Protein AF-A0A954QKR9-F1 (afdb_monomer)

Solvent-accessible surface area (backbone atoms only — not comparable to full-atom values): 6641 Å² total; per-residue (Å²): 135,88,81,68,59,29,71,59,49,40,53,51,50,51,50,49,49,67,72,73,45,95,57,68,88,72,40,90,45,44,30,73,62,90,57,52,66,74,63,57,70,77,58,82,77,57,94,74,56,41,81,46,36,27,34,56,80,46,97,42,32,31,38,34,38,39,58,56,27,39,39,37,26,51,89,70,43,79,43,79,43,50,52,86,72,61,86,77,82,91,85,78,64,96,77,79,70,72,95,74,81,80,86,78,134

Mean predicted aligned error: 7.75 Å

Radius of gyration: 14.77 Å; Cα contacts (8 Å, |Δi|>4): 130; chains: 1; bounding box: 42×32×30 Å

Nearest PDB structures (foldseek):
  8j07-assembly1_g5  TM=5.836E-01  e=3.835E-01  Homo sapiens
  8k51-assembly2_A  TM=6.604E-01  e=1.218E+00  Streptomyces aureus
  1e2t-assembly1_A  TM=5.534E-01  e=2.170E+00  Salmonella enterica subsp. enterica serovar Typhimurium
  5ys2-assembly2_E  TM=3.001E-01  e=4.396E+00  Suid alphaherpesvirus 1

Foldseek 3Di:
DPPLVQVVLLVVLLVVCVVPDPDQVPDPFKDQPPEDPLAPVVDDDDVSKAWGMKGDDDQQFIWTDISFFIWTHHNNRTDTGTPVRCPDDDPDDPPPDDPPDDDDD

Secondary structure (DSSP, 8-state):
-----HHHHHHHHHHHHHHHSS-GGG-TTEESSS--HHHHTT-PPPTT--EEEEEEEETTEEEEEESSEEEEEETTEEEEEEGGG--------TTS---------

Sequence (105 aa):
MDDWPDAKIRNNADWYIRKHAMDPESWRYTRLADHHPEVVSHFGLQSGELLIVTSYISDSSWYALTTRRIVGTHDGSDIDLAATDISDDRFGNFKGYGDAQTEVM

Structure (mmCIF, N/CA/C/O backbone):
data_AF-A0A954QKR9-F1
#
_entry.id   AF-A0A954QKR9-F1
#
loop_
_atom_site.group_PDB
_atom_site.id
_atom_site.type_symbol
_atom_site.label_atom_id
_atom_site.label_alt_id
_atom_site.label_comp_id
_atom_site.label_asym_id
_atom_site.label_entity_id
_atom_site.label_seq_id
_atom_site.pdbx_PDB_ins_code
_atom_site.Cartn_x
_atom_site.Cartn_y
_atom_site.Cartn_z
_atom_site.occupancy
_atom_site.B_iso_or_equiv
_atom_site.auth_seq_id
_atom_site.auth_comp_id
_atom_site.auth_asym_id
_atom_site.auth_atom_id
_atom_site.pdbx_PDB_model_num
ATOM 1 N N . MET A 1 1 ? -18.640 -9.782 8.210 1.00 53.03 1 MET A N 1
ATOM 2 C CA . MET A 1 1 ? -17.289 -9.992 8.779 1.00 53.03 1 MET A CA 1
ATOM 3 C C . MET A 1 1 ? -16.879 -8.607 9.249 1.00 53.03 1 MET A C 1
ATOM 5 O O . MET A 1 1 ? -16.153 -7.917 8.551 1.00 53.03 1 MET A O 1
ATOM 9 N N . ASP A 1 2 ? -17.510 -8.148 10.334 1.00 59.53 2 ASP A N 1
ATOM 10 C CA . ASP A 1 2 ? -17.741 -6.706 10.567 1.00 59.53 2 ASP A CA 1
ATOM 11 C C . ASP A 1 2 ? -16.852 -6.109 11.662 1.00 59.53 2 ASP A C 1
ATOM 13 O O . ASP A 1 2 ? -16.932 -4.917 11.927 1.00 59.53 2 ASP A O 1
ATOM 17 N N . ASP A 1 3 ? -15.979 -6.917 12.265 1.00 76.50 3 ASP A N 1
ATOM 18 C CA . ASP A 1 3 ? -15.054 -6.483 13.322 1.00 76.50 3 ASP A CA 1
ATOM 19 C C . ASP A 1 3 ? -13.587 -6.543 12.864 1.00 76.50 3 ASP A C 1
ATOM 21 O O . ASP A 1 3 ? -12.673 -6.803 13.644 1.00 76.50 3 ASP A O 1
ATOM 25 N N . TRP A 1 4 ? -13.339 -6.366 11.560 1.00 80.88 4 TRP A N 1
ATOM 26 C CA . TRP A 1 4 ? -11.967 -6.228 11.078 1.00 80.88 4 TRP A CA 1
ATOM 27 C C . TRP A 1 4 ? -11.436 -4.854 11.511 1.00 80.88 4 TRP A C 1
ATOM 29 O O . TRP A 1 4 ? -12.039 -3.834 11.168 1.00 80.88 4 TRP A O 1
ATOM 39 N N . PRO A 1 5 ? -10.327 -4.769 12.267 1.00 93.50 5 PRO A N 1
ATOM 40 C CA . PRO A 1 5 ? -9.903 -3.517 12.881 1.00 93.50 5 PRO A CA 1
ATOM 41 C C . PRO A 1 5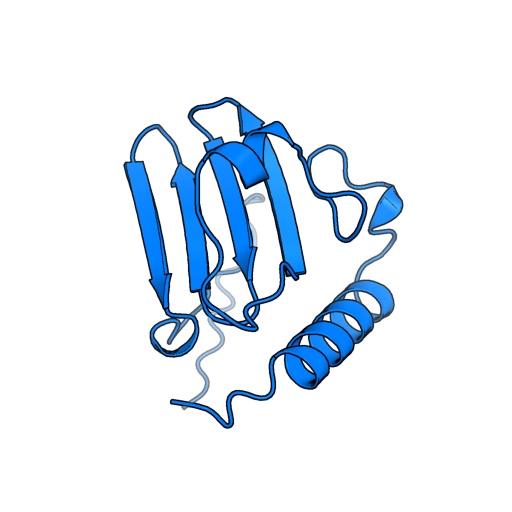 ? -9.095 -2.657 11.893 1.00 93.50 5 PRO A C 1
ATOM 43 O O . PRO A 1 5 ? -7.965 -2.264 12.190 1.00 93.50 5 PRO A O 1
ATOM 46 N N . ASP A 1 6 ? -9.670 -2.356 10.721 1.00 95.88 6 ASP A N 1
ATOM 47 C CA . ASP A 1 6 ? -9.014 -1.694 9.581 1.00 95.88 6 ASP A CA 1
ATOM 48 C C . ASP A 1 6 ? -8.249 -0.430 10.009 1.00 95.88 6 ASP A C 1
ATOM 50 O O . ASP A 1 6 ? -7.054 -0.296 9.743 1.00 95.88 6 ASP A O 1
ATOM 54 N N . ALA A 1 7 ? -8.890 0.467 10.765 1.00 95.94 7 ALA A N 1
ATOM 55 C CA . ALA A 1 7 ? -8.256 1.698 11.240 1.00 95.94 7 ALA A CA 1
ATOM 56 C C . ALA A 1 7 ? -7.038 1.436 12.148 1.00 95.94 7 ALA A C 1
ATOM 58 O O . ALA A 1 7 ? -6.018 2.118 12.044 1.00 95.94 7 ALA A O 1
ATOM 59 N N . LYS A 1 8 ? -7.111 0.426 13.024 1.00 96.31 8 LYS A N 1
ATOM 60 C CA . LYS A 1 8 ? -5.999 0.056 13.912 1.00 96.31 8 LYS A CA 1
ATOM 61 C C . LYS A 1 8 ? -4.848 -0.559 13.120 1.00 96.31 8 LYS A C 1
ATOM 63 O O . LYS A 1 8 ? -3.696 -0.229 13.389 1.00 96.31 8 LYS A O 1
ATOM 68 N N . ILE A 1 9 ? -5.155 -1.414 12.142 1.00 95.38 9 ILE A N 1
ATOM 69 C CA . ILE A 1 9 ? -4.160 -2.011 11.240 1.00 95.38 9 ILE A CA 1
ATOM 70 C C . ILE A 1 9 ? -3.448 -0.905 10.466 1.00 95.38 9 ILE A C 1
ATOM 72 O O . ILE A 1 9 ? -2.222 -0.839 10.497 1.00 95.38 9 ILE A O 1
ATOM 76 N N . ARG A 1 10 ? -4.205 0.010 9.849 1.00 96.69 10 ARG A N 1
ATOM 77 C CA . ARG A 1 10 ? -3.660 1.140 9.091 1.00 96.69 10 ARG A CA 1
ATOM 78 C C . ARG A 1 10 ? -2.733 2.007 9.941 1.00 96.69 10 ARG A C 1
ATOM 80 O O . ARG A 1 10 ? -1.613 2.276 9.514 1.00 96.69 10 ARG A O 1
ATOM 87 N N . ASN A 1 11 ? -3.174 2.399 11.136 1.00 96.62 11 ASN A N 1
ATOM 88 C CA . ASN A 1 11 ? -2.384 3.238 12.039 1.00 96.62 11 ASN A CA 1
ATOM 89 C C . ASN A 1 11 ? -1.096 2.540 12.491 1.00 96.62 11 ASN A C 1
ATOM 91 O O . ASN A 1 11 ? -0.031 3.154 12.495 1.00 96.62 11 ASN A O 1
ATOM 95 N N . ASN A 1 12 ? -1.176 1.255 12.846 1.00 96.50 12 ASN A N 1
ATOM 96 C CA . ASN A 1 12 ? -0.002 0.486 13.253 1.00 96.50 12 ASN A CA 1
ATOM 97 C C . ASN A 1 12 ? 0.981 0.299 12.094 1.00 96.50 12 ASN A C 1
ATOM 99 O O . ASN A 1 12 ? 2.183 0.451 12.296 1.00 96.50 12 ASN A O 1
ATOM 103 N N . ALA A 1 13 ? 0.482 -0.007 10.894 1.00 95.00 13 ALA A N 1
ATOM 104 C CA . ALA A 1 13 ? 1.309 -0.176 9.707 1.00 95.00 13 ALA A CA 1
ATOM 105 C C . ALA A 1 13 ? 2.020 1.131 9.330 1.00 95.00 13 ALA A C 1
ATOM 107 O O . ALA A 1 13 ? 3.236 1.127 9.162 1.00 95.00 13 ALA A O 1
ATOM 108 N N . ASP A 1 14 ? 1.296 2.255 9.269 1.00 94.88 14 ASP A N 1
ATOM 109 C CA . ASP A 1 14 ? 1.892 3.566 8.981 1.00 94.88 14 ASP A CA 1
ATOM 110 C C . ASP A 1 14 ? 2.950 3.944 10.028 1.00 94.88 14 ASP A C 1
ATOM 112 O O . ASP A 1 14 ? 4.076 4.293 9.670 1.00 94.88 14 ASP A O 1
ATOM 116 N N . TRP A 1 15 ? 2.643 3.772 11.319 1.00 95.69 15 TRP A N 1
ATOM 117 C CA . TRP A 1 15 ? 3.608 4.018 12.391 1.00 95.69 15 TRP A CA 1
ATOM 118 C C . TRP A 1 15 ? 4.859 3.148 12.253 1.00 95.69 15 TRP A C 1
ATOM 120 O O . TRP A 1 15 ? 5.972 3.655 12.380 1.00 95.69 15 TRP A O 1
ATOM 130 N N . TYR A 1 16 ? 4.696 1.850 11.982 1.00 95.38 16 TYR A N 1
ATOM 131 C CA . TYR A 1 16 ? 5.819 0.921 11.870 1.00 95.38 16 TYR A CA 1
ATOM 132 C C . TYR A 1 16 ? 6.705 1.273 10.674 1.00 95.38 16 TYR A C 1
ATOM 134 O O . TYR A 1 16 ? 7.924 1.367 10.818 1.00 95.38 16 TYR A O 1
ATOM 142 N N . ILE A 1 17 ? 6.096 1.556 9.519 1.00 93.00 17 ILE A N 1
ATOM 143 C CA . ILE A 1 17 ? 6.821 1.976 8.319 1.00 93.00 17 ILE A CA 1
ATOM 144 C C . ILE A 1 17 ? 7.597 3.264 8.602 1.00 93.00 17 ILE A C 1
ATOM 146 O O . ILE A 1 17 ? 8.808 3.300 8.407 1.00 93.00 17 ILE A O 1
ATOM 150 N N . ARG A 1 18 ? 6.935 4.305 9.117 1.00 92.94 18 ARG A N 1
ATOM 151 C CA . ARG A 1 18 ? 7.574 5.603 9.387 1.00 92.94 18 ARG A CA 1
ATOM 152 C C . ARG A 1 18 ? 8.665 5.524 10.447 1.00 92.94 18 ARG A C 1
ATOM 154 O O . ARG A 1 18 ? 9.633 6.270 10.376 1.00 92.94 18 ARG A O 1
ATOM 161 N N . LYS A 1 19 ? 8.522 4.631 11.427 1.00 94.50 19 LYS A N 1
ATOM 162 C CA . LYS A 1 19 ? 9.514 4.439 12.488 1.00 94.50 19 LYS A CA 1
ATOM 163 C C . LYS A 1 19 ? 10.767 3.706 12.009 1.00 94.50 19 LYS A C 1
ATOM 165 O O . LYS A 1 19 ? 11.846 3.971 12.534 1.00 94.50 19 LYS A O 1
ATOM 170 N N . HIS A 1 20 ? 10.619 2.751 11.091 1.00 91.94 20 HIS A N 1
ATOM 171 C CA . HIS A 1 20 ? 11.691 1.819 10.728 1.00 91.94 20 HIS A CA 1
ATOM 172 C C . HIS A 1 20 ? 12.300 2.066 9.340 1.00 91.94 20 HIS A C 1
ATOM 174 O O . HIS A 1 20 ? 13.402 1.591 9.071 1.00 91.94 20 HIS A O 1
ATOM 180 N N . ALA A 1 21 ? 11.636 2.825 8.469 1.00 89.12 21 ALA A N 1
ATOM 181 C CA . ALA A 1 21 ? 12.202 3.290 7.209 1.00 89.12 21 ALA A CA 1
ATOM 182 C C . ALA A 1 21 ? 13.066 4.547 7.400 1.00 89.12 21 ALA A C 1
ATOM 184 O O . ALA A 1 21 ? 12.821 5.350 8.294 1.00 89.12 21 ALA A O 1
ATOM 185 N N . MET A 1 22 ? 14.057 4.7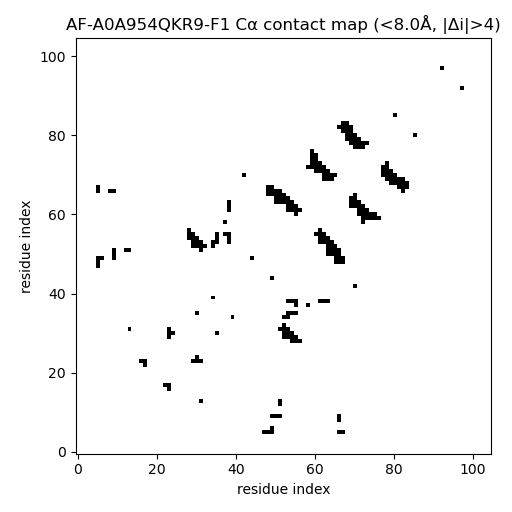42 6.521 1.00 87.56 22 MET A N 1
ATOM 186 C CA . MET A 1 22 ? 14.927 5.926 6.569 1.00 87.56 22 MET A CA 1
ATOM 187 C C . MET A 1 22 ? 14.183 7.225 6.232 1.00 87.56 22 MET A C 1
ATOM 189 O O . MET A 1 22 ? 14.269 8.186 6.986 1.00 87.56 22 MET A O 1
ATOM 193 N N . ASP A 1 23 ? 13.484 7.257 5.096 1.00 89.88 23 ASP A N 1
ATOM 194 C CA . ASP A 1 23 ? 12.680 8.403 4.659 1.00 89.88 23 ASP A CA 1
ATOM 195 C C . ASP A 1 23 ? 11.626 7.934 3.639 1.00 89.88 23 ASP A C 1
ATOM 197 O O . ASP A 1 23 ? 11.919 7.872 2.440 1.00 89.88 23 ASP A O 1
ATOM 201 N N . PRO A 1 24 ? 10.417 7.552 4.090 1.00 89.19 24 PRO A N 1
ATOM 202 C CA . PRO A 1 24 ? 9.352 7.104 3.198 1.00 89.19 24 PRO A CA 1
ATOM 203 C C . PRO A 1 24 ? 8.930 8.124 2.144 1.00 89.19 24 PRO A C 1
ATOM 205 O O . PRO A 1 24 ? 8.484 7.735 1.069 1.00 89.19 24 PRO A O 1
ATOM 208 N N . GLU A 1 25 ? 9.080 9.417 2.433 1.00 89.69 25 GLU A N 1
ATOM 209 C CA . GLU A 1 25 ? 8.672 10.487 1.519 1.00 89.69 25 GLU A CA 1
ATOM 210 C C . GLU A 1 25 ? 9.654 10.618 0.339 1.00 89.69 25 GLU A C 1
ATOM 212 O O . GLU A 1 25 ? 9.306 11.132 -0.722 1.00 89.69 25 GLU A O 1
ATOM 217 N N . SER A 1 26 ? 10.877 10.092 0.486 1.00 90.69 26 SER A N 1
ATOM 218 C CA . SER A 1 26 ? 11.871 10.022 -0.594 1.00 90.69 26 SER A CA 1
ATOM 219 C C . SER A 1 26 ? 11.653 8.863 -1.577 1.00 90.69 26 SER A C 1
ATOM 221 O O . SER A 1 26 ? 12.359 8.758 -2.587 1.00 90.69 26 SER A O 1
ATOM 223 N N . TRP A 1 27 ? 10.710 7.955 -1.306 1.00 92.75 27 TRP A N 1
ATOM 224 C CA . TRP A 1 27 ? 10.512 6.772 -2.135 1.00 92.75 27 TRP A CA 1
ATOM 225 C C . TRP A 1 27 ? 9.881 7.117 -3.482 1.00 92.75 27 TRP A C 1
ATOM 227 O O . TRP A 1 27 ? 8.688 7.373 -3.601 1.00 92.75 27 TRP A O 1
ATOM 237 N N . ARG A 1 28 ? 10.691 7.034 -4.540 1.00 92.50 28 ARG A N 1
ATOM 238 C CA . ARG A 1 28 ? 10.313 7.438 -5.903 1.00 92.50 28 ARG A CA 1
ATOM 239 C C . ARG A 1 28 ? 9.006 6.831 -6.428 1.00 92.50 28 ARG A C 1
ATOM 241 O O . ARG A 1 28 ? 8.285 7.511 -7.149 1.00 92.50 28 ARG A O 1
ATOM 248 N N . TYR A 1 29 ? 8.750 5.560 -6.131 1.00 95.31 29 TYR A N 1
ATOM 249 C CA . TYR A 1 29 ? 7.630 4.803 -6.703 1.00 95.31 29 TYR A CA 1
ATOM 250 C C . TYR A 1 29 ? 6.583 4.407 -5.670 1.00 95.31 29 TYR A C 1
ATOM 252 O O . TYR A 1 29 ? 5.655 3.688 -6.016 1.00 95.31 29 TYR A O 1
ATOM 260 N N . THR A 1 30 ? 6.732 4.811 -4.408 1.00 95.81 30 THR A N 1
ATOM 261 C CA . THR A 1 30 ? 5.944 4.268 -3.297 1.00 95.81 30 THR A CA 1
ATOM 262 C C . THR A 1 30 ? 5.346 5.403 -2.490 1.00 95.81 30 THR A C 1
ATOM 264 O O . THR A 1 30 ? 6.045 6.334 -2.114 1.00 95.81 30 THR A O 1
ATOM 267 N N . ARG A 1 31 ? 4.045 5.317 -2.208 1.00 95.69 31 ARG A N 1
ATOM 268 C CA . ARG A 1 31 ? 3.291 6.347 -1.489 1.00 95.69 31 ARG A CA 1
ATOM 269 C C . ARG A 1 31 ? 2.507 5.758 -0.329 1.00 95.69 31 ARG A C 1
ATOM 271 O O . ARG A 1 31 ? 1.706 4.839 -0.528 1.00 95.69 31 ARG A O 1
ATOM 278 N N . LEU A 1 32 ? 2.721 6.325 0.857 1.00 95.19 32 LEU A N 1
ATOM 279 C CA . LEU A 1 32 ? 1.964 6.020 2.076 1.00 95.19 32 LEU A CA 1
ATOM 280 C C . LEU A 1 32 ? 0.740 6.922 2.246 1.00 95.19 32 LEU A C 1
ATOM 282 O O . LEU A 1 32 ? -0.228 6.498 2.864 1.00 95.19 32 LEU A O 1
ATOM 286 N N . ALA A 1 33 ? 0.774 8.130 1.691 1.00 91.56 33 ALA A N 1
ATOM 287 C CA . ALA A 1 33 ? -0.332 9.081 1.614 1.00 91.56 33 ALA A CA 1
ATOM 288 C C . ALA A 1 33 ? -0.464 9.579 0.166 1.00 91.56 33 ALA A C 1
ATOM 290 O O . ALA A 1 33 ? 0.431 9.332 -0.641 1.00 91.56 33 ALA A O 1
ATOM 291 N N . ASP A 1 34 ? -1.575 10.236 -0.174 1.00 92.44 34 ASP A N 1
ATOM 292 C CA . ASP A 1 34 ? -1.835 10.746 -1.533 1.00 92.44 34 ASP A CA 1
ATOM 293 C C . ASP A 1 34 ? -1.585 9.683 -2.622 1.00 92.44 34 ASP A C 1
ATOM 295 O O . ASP A 1 34 ? -0.824 9.869 -3.582 1.00 92.44 34 ASP A O 1
ATOM 299 N N . HIS A 1 35 ? -2.199 8.514 -2.404 1.00 95.88 35 HIS A N 1
ATOM 300 C CA . HIS A 1 35 ? -2.028 7.299 -3.198 1.00 95.88 35 HIS A CA 1
ATOM 301 C C . HIS A 1 35 ? -2.175 7.542 -4.705 1.00 95.88 35 HIS A C 1
ATOM 303 O O . HIS A 1 35 ? -2.957 8.388 -5.137 1.00 95.88 35 HIS A O 1
ATOM 309 N N . HIS A 1 36 ? -1.419 6.780 -5.498 1.00 96.19 36 HIS A N 1
ATOM 310 C CA . HIS A 1 36 ? -1.390 6.904 -6.958 1.00 96.19 36 HIS A CA 1
ATOM 311 C C . HIS A 1 36 ? -2.801 6.726 -7.550 1.00 96.19 36 HIS A C 1
ATOM 313 O O . HIS A 1 36 ? -3.366 5.636 -7.407 1.00 96.19 36 HIS A O 1
ATOM 319 N N . PRO A 1 37 ? -3.383 7.748 -8.209 1.00 95.19 37 PRO A N 1
ATOM 320 C CA . PRO A 1 37 ? -4.690 7.625 -8.853 1.00 95.19 37 PRO A CA 1
ATOM 321 C C . PRO A 1 37 ? -4.735 6.498 -9.887 1.00 95.19 37 PRO A C 1
ATOM 323 O O . PRO A 1 37 ? -5.758 5.832 -10.016 1.00 95.19 37 PRO A O 1
ATOM 326 N N . GLU A 1 38 ? -3.610 6.259 -10.567 1.00 95.19 38 GLU A N 1
ATOM 327 C CA . GLU A 1 38 ? -3.410 5.159 -11.508 1.00 95.19 38 GLU A CA 1
ATOM 328 C C . GLU A 1 38 ? -3.723 3.828 -10.819 1.00 95.19 38 GLU A C 1
ATOM 330 O O . GLU A 1 38 ? -4.622 3.109 -11.240 1.00 95.19 38 GLU A O 1
ATOM 335 N N . VAL A 1 39 ? -3.099 3.575 -9.666 1.00 95.75 39 VAL A N 1
ATOM 336 C CA . VAL A 1 39 ? -3.294 2.353 -8.872 1.00 95.75 39 VAL A CA 1
ATOM 337 C C . VAL A 1 39 ? -4.725 2.229 -8.355 1.00 95.75 39 VAL A C 1
ATOM 339 O O . VAL A 1 39 ? -5.346 1.181 -8.507 1.00 95.75 39 VAL A O 1
ATOM 342 N N . VAL A 1 40 ? -5.272 3.291 -7.757 1.00 94.69 40 VAL A N 1
ATOM 343 C CA . VAL A 1 40 ? -6.614 3.253 -7.143 1.00 94.69 40 VAL A CA 1
ATOM 344 C C . VAL A 1 40 ? -7.715 3.051 -8.191 1.00 94.69 40 VAL A C 1
ATOM 346 O O . VAL A 1 40 ? -8.777 2.527 -7.868 1.00 94.69 40 VAL A O 1
ATOM 349 N N . SER A 1 41 ? -7.471 3.411 -9.453 1.00 93.88 41 SER A N 1
ATOM 350 C CA . SER A 1 41 ? -8.436 3.198 -10.536 1.00 93.88 41 SER A CA 1
ATOM 351 C C . SER A 1 41 ? -8.599 1.729 -10.954 1.00 93.88 41 SER A C 1
ATOM 353 O O . SER A 1 41 ? 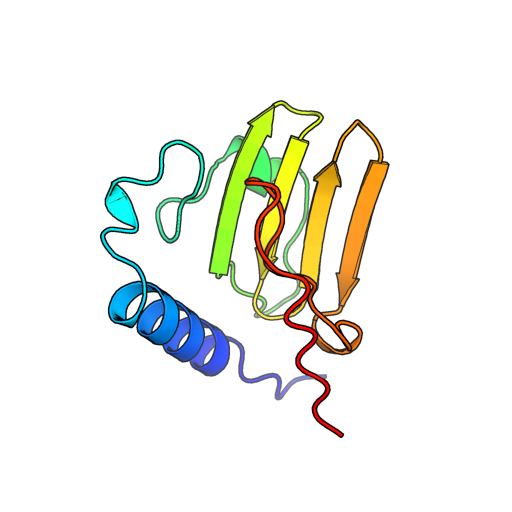-9.616 1.385 -11.557 1.00 93.88 41 SER A O 1
ATOM 355 N N . HIS A 1 42 ? -7.644 0.855 -10.610 1.00 93.25 42 HIS A N 1
ATOM 356 C CA . HIS A 1 42 ? -7.646 -0.548 -11.038 1.00 93.25 42 HIS A CA 1
ATOM 357 C C . HIS A 1 42 ? -8.501 -1.480 -10.170 1.00 93.25 42 HIS A C 1
ATOM 359 O O . HIS A 1 42 ? -8.806 -2.591 -10.600 1.00 93.25 42 HIS A O 1
ATOM 365 N N . PHE A 1 43 ? -8.899 -1.072 -8.961 1.00 93.38 43 PHE A N 1
ATOM 366 C CA . PHE A 1 43 ? -9.636 -1.945 -8.044 1.00 93.38 43 PHE A CA 1
ATOM 367 C C . PHE A 1 43 ? -10.601 -1.176 -7.138 1.00 93.38 43 PHE A C 1
ATOM 369 O O . PHE A 1 43 ? -10.439 0.008 -6.861 1.00 93.38 43 PHE A O 1
ATOM 376 N N . GLY A 1 44 ? -11.619 -1.882 -6.644 1.00 94.00 44 GLY A N 1
ATOM 377 C CA . GLY A 1 44 ? -12.531 -1.373 -5.623 1.00 94.00 44 GLY A CA 1
ATOM 378 C C . GLY A 1 44 ? -12.116 -1.824 -4.226 1.00 94.00 44 GLY A C 1
ATOM 379 O O . GLY A 1 44 ? -11.767 -2.988 -4.027 1.00 94.00 44 GLY A O 1
ATOM 380 N N . LEU A 1 45 ? -12.196 -0.923 -3.250 1.00 93.38 45 LEU A N 1
ATOM 381 C CA . LEU A 1 45 ? -12.069 -1.275 -1.837 1.00 93.38 45 LEU A CA 1
ATOM 382 C C . LEU A 1 45 ? -13.363 -1.921 -1.332 1.00 93.38 45 LEU A C 1
ATOM 384 O O . LEU A 1 45 ? -14.469 -1.501 -1.678 1.00 93.38 45 LEU A O 1
ATOM 388 N N . GLN A 1 46 ? -13.222 -2.930 -0.480 1.00 91.25 46 GLN A N 1
ATOM 389 C CA . GLN A 1 46 ? -14.320 -3.458 0.315 1.00 91.25 46 GLN A CA 1
ATOM 390 C C . GLN A 1 46 ? -14.780 -2.412 1.340 1.00 91.25 46 GLN A C 1
ATOM 392 O O . GLN A 1 46 ? -14.044 -1.501 1.718 1.00 91.25 46 GLN A O 1
ATOM 397 N N . SER A 1 47 ? -16.005 -2.565 1.846 1.00 91.38 47 SER A N 1
ATOM 398 C CA . SER A 1 47 ? -16.523 -1.680 2.892 1.00 91.38 47 SER A CA 1
ATOM 399 C C . SER A 1 47 ? -15.618 -1.698 4.131 1.00 91.38 47 SER A C 1
A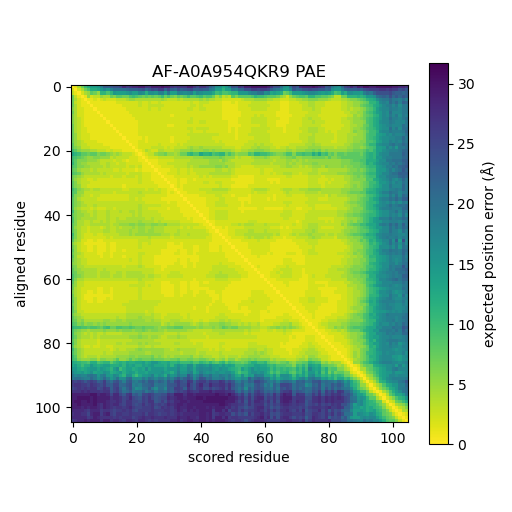TOM 401 O O . SER A 1 47 ? -15.446 -2.741 4.763 1.00 91.38 47 SER A O 1
ATOM 403 N N . GLY A 1 48 ? -15.068 -0.531 4.476 1.00 93.62 48 GLY A N 1
ATOM 404 C CA . GLY A 1 48 ? -14.166 -0.333 5.616 1.00 93.62 48 GLY A CA 1
ATOM 405 C C . GLY A 1 48 ? -12.687 -0.621 5.337 1.00 93.62 48 GLY A C 1
ATOM 406 O O . GLY A 1 48 ? -11.852 -0.235 6.148 1.00 93.62 48 GLY A O 1
ATOM 407 N N . GLU A 1 49 ? -12.350 -1.235 4.201 1.00 95.31 49 GLU A N 1
ATOM 408 C CA . GLU A 1 49 ? -10.964 -1.496 3.804 1.00 95.31 49 GLU A CA 1
ATOM 409 C C . GLU A 1 49 ? -10.217 -0.179 3.547 1.00 95.31 49 GLU A C 1
ATOM 411 O O . GLU A 1 49 ? -10.743 0.739 2.914 1.00 95.31 49 GLU A O 1
ATOM 416 N N . LEU A 1 50 ? -8.977 -0.084 4.032 1.00 96.62 50 LEU A N 1
ATOM 417 C CA . LEU A 1 50 ? -8.152 1.116 3.912 1.00 96.62 50 LEU A CA 1
ATOM 418 C C . LEU A 1 50 ? -6.858 0.806 3.161 1.00 96.62 50 LEU A C 1
ATOM 420 O O . LEU A 1 50 ? -6.217 -0.220 3.388 1.00 96.62 50 LEU A O 1
ATOM 424 N N . LEU A 1 51 ? -6.435 1.733 2.303 1.00 97.31 51 LEU A N 1
ATOM 425 C CA . LEU A 1 51 ? -5.121 1.680 1.662 1.00 97.31 51 LEU A CA 1
ATOM 426 C C . LEU A 1 51 ? -4.023 1.906 2.692 1.00 97.31 51 LEU A C 1
ATOM 428 O O . LEU A 1 51 ? -4.147 2.817 3.507 1.00 97.31 51 LEU A O 1
ATOM 432 N N . ILE A 1 52 ? -2.949 1.114 2.626 1.00 96.81 52 ILE A N 1
ATOM 433 C CA . ILE A 1 52 ? -1.740 1.279 3.442 1.00 96.81 52 ILE A CA 1
ATOM 434 C C . ILE A 1 52 ? -0.615 1.884 2.600 1.00 96.81 52 ILE A C 1
ATOM 436 O O . ILE A 1 52 ? -0.038 2.917 2.944 1.00 96.81 52 ILE A O 1
ATOM 440 N N . VAL A 1 53 ? -0.302 1.246 1.477 1.00 96.38 53 VAL A N 1
ATOM 441 C CA . VAL A 1 53 ? 0.735 1.713 0.561 1.00 96.38 53 VAL A CA 1
ATOM 442 C C . VAL A 1 53 ? 0.324 1.422 -0.870 1.00 96.38 53 VAL A C 1
ATOM 444 O O . VAL A 1 53 ? -0.315 0.412 -1.148 1.00 96.38 53 VAL A O 1
ATOM 447 N N . THR A 1 54 ? 0.711 2.308 -1.777 1.00 97.56 54 THR A N 1
ATOM 448 C CA . THR A 1 54 ? 0.635 2.062 -3.220 1.00 97.56 54 THR A CA 1
ATOM 449 C C . THR A 1 54 ? 2.016 2.195 -3.824 1.00 97.56 54 THR A C 1
ATOM 451 O O . THR A 1 54 ? 2.721 3.151 -3.488 1.00 97.56 54 THR A O 1
ATOM 454 N N . SER A 1 55 ? 2.366 1.304 -4.743 1.00 96.62 55 SER A N 1
ATOM 455 C CA . SER A 1 55 ? 3.534 1.445 -5.599 1.00 96.62 55 SER A CA 1
ATOM 456 C C . SER A 1 55 ? 3.143 1.416 -7.067 1.00 96.62 55 SER A C 1
ATOM 458 O O . SER A 1 55 ? 2.281 0.633 -7.460 1.00 96.62 55 SER A O 1
ATOM 460 N N . TYR A 1 56 ? 3.776 2.270 -7.865 1.00 96.69 56 TYR A N 1
ATOM 461 C CA . TYR A 1 56 ? 3.516 2.376 -9.294 1.00 96.69 56 TYR A CA 1
ATOM 462 C C . TYR A 1 56 ? 4.820 2.575 -10.069 1.00 96.69 56 TYR A C 1
ATOM 464 O O . TYR A 1 56 ? 5.546 3.547 -9.850 1.00 96.69 56 TYR A O 1
ATOM 472 N N . ILE A 1 57 ? 5.106 1.646 -10.981 1.00 95.31 57 ILE A N 1
ATOM 473 C CA . ILE A 1 57 ? 6.227 1.725 -11.927 1.00 95.31 57 ILE A CA 1
ATOM 474 C C . ILE A 1 57 ? 5.681 1.849 -13.356 1.00 95.31 57 ILE A C 1
ATOM 476 O O . ILE A 1 57 ? 6.178 2.664 -14.134 1.00 95.31 57 ILE A O 1
ATOM 480 N N . SER A 1 58 ? 4.654 1.064 -13.686 1.00 94.69 58 SER A N 1
ATOM 481 C CA . SER A 1 58 ? 3.928 1.079 -14.961 1.00 94.69 58 SER A CA 1
ATOM 482 C C . SER A 1 58 ? 2.560 0.403 -14.807 1.00 94.69 58 SER A C 1
ATOM 484 O O . SER A 1 58 ? 2.315 -0.276 -13.810 1.00 94.69 58 SER A O 1
ATOM 486 N N . ASP A 1 59 ? 1.714 0.483 -15.836 1.00 92.00 59 ASP A N 1
ATOM 487 C CA . ASP A 1 59 ? 0.435 -0.248 -15.903 1.00 92.00 59 ASP A CA 1
ATOM 488 C C . ASP A 1 59 ? 0.593 -1.775 -15.747 1.00 92.00 59 ASP A C 1
ATOM 490 O O . ASP A 1 59 ? -0.328 -2.461 -15.317 1.00 92.00 59 ASP A O 1
ATOM 494 N N . SER A 1 60 ? 1.770 -2.321 -16.075 1.00 93.44 60 SER A N 1
ATOM 495 C CA . SER A 1 60 ? 2.095 -3.748 -15.941 1.00 93.44 60 SER A CA 1
ATOM 496 C C . SER A 1 60 ? 2.847 -4.098 -14.652 1.00 93.44 60 SER A C 1
ATOM 498 O O . SER A 1 60 ? 3.195 -5.262 -14.454 1.00 93.44 60 SER A O 1
ATOM 500 N N . SER A 1 61 ? 3.179 -3.102 -13.825 1.00 94.31 61 SER A N 1
ATOM 501 C CA . SER A 1 61 ? 3.955 -3.272 -12.597 1.00 94.31 61 SER A CA 1
ATOM 502 C C . SER A 1 61 ? 3.545 -2.236 -11.551 1.00 94.31 61 SER A C 1
ATOM 504 O O . SER A 1 61 ? 4.128 -1.149 -11.443 1.00 94.31 61 SER A O 1
ATOM 506 N N . TRP A 1 62 ? 2.554 -2.602 -10.748 1.00 96.06 62 TRP A N 1
ATOM 507 C CA . TRP A 1 62 ? 2.014 -1.790 -9.666 1.00 96.06 62 TRP A CA 1
ATOM 508 C C . TRP A 1 62 ? 1.422 -2.685 -8.577 1.00 96.06 62 TRP A C 1
ATOM 510 O O . TRP A 1 62 ? 1.056 -3.830 -8.828 1.00 96.06 62 TRP A O 1
ATOM 520 N N . TYR A 1 63 ? 1.306 -2.167 -7.358 1.00 96.94 63 TYR A N 1
ATOM 521 C CA . TYR A 1 63 ? 0.547 -2.846 -6.310 1.00 96.94 63 TYR A CA 1
ATOM 522 C C . TYR A 1 63 ? -0.026 -1.862 -5.293 1.00 96.94 63 TYR A C 1
ATOM 524 O O . TYR A 1 63 ? 0.474 -0.749 -5.109 1.00 96.94 63 TYR A O 1
ATOM 532 N N . ALA A 1 64 ? -1.058 -2.302 -4.587 1.00 97.44 64 ALA A N 1
ATOM 533 C CA . ALA A 1 64 ? -1.550 -1.700 -3.368 1.00 97.44 64 ALA A CA 1
ATOM 534 C C . ALA A 1 64 ? -1.584 -2.753 -2.259 1.00 97.44 64 ALA A C 1
ATOM 536 O O . ALA A 1 64 ? -2.149 -3.832 -2.422 1.00 97.44 64 ALA A O 1
ATOM 537 N N . LEU A 1 65 ? -1.001 -2.414 -1.112 1.00 96.44 65 LEU A N 1
ATOM 538 C CA . LEU A 1 65 ? -1.265 -3.120 0.134 1.00 96.44 65 LEU A CA 1
ATOM 539 C C . LEU A 1 65 ? -2.386 -2.374 0.847 1.00 96.44 65 LEU A C 1
ATOM 541 O O . LEU A 1 65 ? -2.287 -1.167 1.097 1.00 96.44 65 LEU A O 1
ATOM 545 N N . THR A 1 66 ? -3.433 -3.101 1.196 1.00 97.12 66 THR A N 1
ATOM 546 C CA . THR A 1 66 ? -4.541 -2.612 2.006 1.00 97.12 66 THR A CA 1
ATOM 547 C C . THR A 1 66 ? -4.514 -3.281 3.374 1.00 97.12 66 THR A C 1
ATOM 549 O O . THR A 1 66 ? -3.699 -4.156 3.663 1.00 97.12 66 THR A O 1
ATOM 552 N N . THR A 1 67 ? -5.437 -2.889 4.239 1.00 96.19 67 THR A N 1
ATOM 553 C CA . THR A 1 67 ? -5.665 -3.537 5.533 1.00 96.19 67 THR A CA 1
ATOM 554 C C . THR A 1 67 ? -6.158 -4.981 5.434 1.00 96.19 67 THR A C 1
ATOM 556 O O . THR A 1 67 ? -6.238 -5.645 6.469 1.00 96.19 6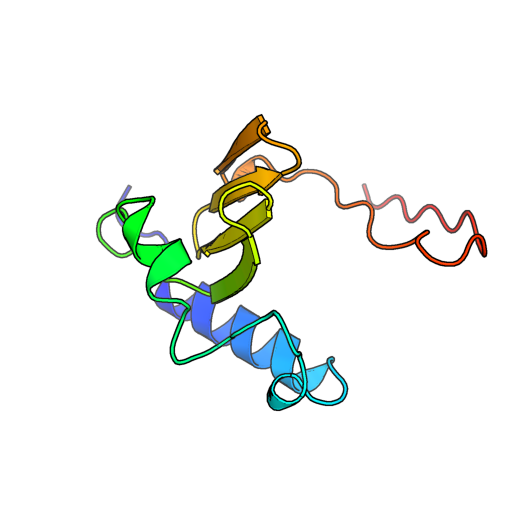7 THR A O 1
ATOM 559 N N . ARG A 1 68 ? -6.507 -5.467 4.234 1.00 95.19 68 ARG A N 1
ATOM 560 C CA . ARG A 1 68 ? -7.120 -6.788 4.026 1.00 95.19 68 ARG A CA 1
ATOM 561 C C . ARG A 1 68 ? -6.445 -7.642 2.967 1.0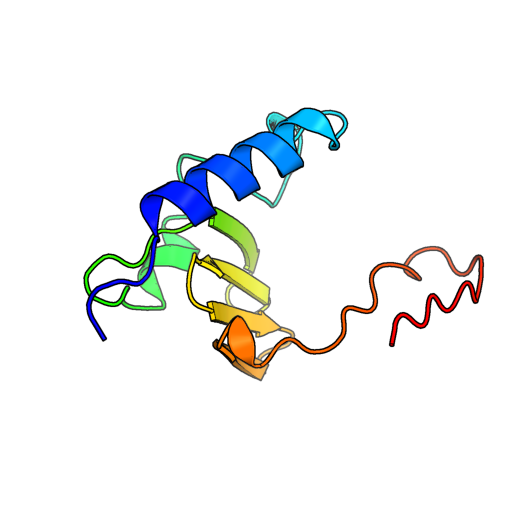0 95.19 68 ARG A C 1
ATOM 563 O O . ARG A 1 68 ? -6.659 -8.850 2.984 1.00 95.19 68 ARG A O 1
ATOM 570 N N . ARG A 1 69 ? -5.675 -7.058 2.050 1.00 94.94 69 ARG A N 1
ATOM 571 C CA . ARG A 1 69 ? -5.088 -7.781 0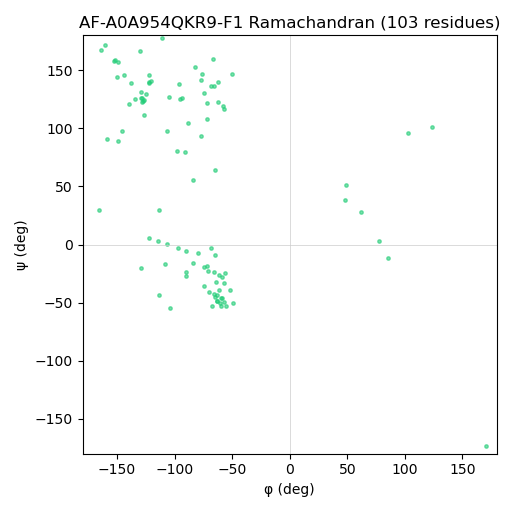.918 1.00 94.94 69 ARG A CA 1
ATOM 572 C C . ARG A 1 69 ? -3.954 -7.022 0.247 1.00 94.94 69 ARG A C 1
ATOM 574 O O . ARG A 1 69 ? -3.769 -5.825 0.456 1.00 94.94 69 ARG A O 1
ATOM 581 N N . ILE A 1 70 ? -3.231 -7.737 -0.600 1.00 95.19 70 ILE A N 1
ATOM 582 C CA . ILE A 1 70 ? -2.360 -7.177 -1.624 1.00 95.19 70 ILE A CA 1
ATOM 583 C C . ILE A 1 70 ? -3.072 -7.343 -2.960 1.00 95.19 70 ILE A C 1
ATOM 585 O O . ILE A 1 70 ? -3.466 -8.451 -3.313 1.00 95.19 70 ILE A O 1
ATOM 589 N N . VAL A 1 71 ? -3.214 -6.246 -3.697 1.00 96.56 71 VAL A N 1
ATOM 590 C CA . VAL A 1 71 ? -3.719 -6.243 -5.073 1.00 96.56 71 VAL A CA 1
ATOM 591 C C . VAL A 1 71 ? -2.692 -5.608 -5.992 1.00 96.56 71 VAL A C 1
ATOM 593 O O . VAL A 1 71 ? -1.993 -4.685 -5.577 1.00 96.56 71 VAL A O 1
ATOM 596 N N . GLY A 1 72 ? -2.572 -6.069 -7.227 1.00 96.50 72 GLY A N 1
ATOM 597 C CA . GLY A 1 72 ? -1.581 -5.520 -8.142 1.00 96.50 72 GLY A CA 1
ATOM 598 C C . GLY A 1 72 ? -1.416 -6.309 -9.420 1.00 96.50 72 GLY A C 1
ATOM 599 O O . GLY A 1 72 ? -2.112 -7.288 -9.663 1.00 96.50 72 GLY A O 1
ATOM 600 N N . THR A 1 73 ? -0.418 -5.899 -10.188 1.00 94.56 73 THR A N 1
ATOM 601 C CA . THR A 1 73 ? 0.081 -6.622 -11.351 1.00 94.56 73 THR A CA 1
ATOM 602 C C . THR A 1 73 ? 1.605 -6.559 -11.323 1.00 94.56 73 THR A C 1
ATOM 604 O O . THR A 1 73 ? 2.181 -5.510 -11.028 1.00 94.56 73 THR A O 1
ATOM 607 N N . HIS A 1 74 ? 2.276 -7.663 -11.644 1.00 90.38 74 HIS A N 1
ATOM 608 C CA . HIS A 1 74 ? 3.724 -7.704 -11.842 1.00 90.38 74 HIS A CA 1
ATOM 609 C C . HIS A 1 74 ? 4.054 -8.489 -13.111 1.00 90.38 74 HIS A C 1
ATOM 611 O O . HIS A 1 74 ? 3.595 -9.617 -13.278 1.00 90.38 74 HIS A O 1
ATOM 617 N N . ASP A 1 75 ? 4.805 -7.873 -14.027 1.00 88.00 75 ASP A N 1
ATOM 618 C CA . ASP A 1 75 ? 5.111 -8.419 -15.357 1.00 88.00 75 ASP A CA 1
ATOM 619 C C . ASP A 1 75 ? 3.862 -8.950 -16.091 1.00 88.00 75 ASP A C 1
ATOM 621 O O . ASP A 1 75 ? 3.883 -9.979 -16.766 1.00 88.00 75 ASP A O 1
ATOM 625 N N . GLY A 1 76 ? 2.741 -8.234 -15.941 1.00 81.44 76 GLY A N 1
ATOM 626 C CA . GLY A 1 76 ? 1.454 -8.584 -16.552 1.00 81.44 76 GLY A CA 1
ATOM 627 C C . GLY A 1 76 ? 0.685 -9.718 -15.863 1.00 81.44 76 GLY A C 1
ATOM 628 O O . GLY A 1 76 ? -0.373 -10.098 -16.355 1.00 81.44 76 GLY A O 1
ATOM 629 N N . SER A 1 77 ? 1.188 -10.253 -14.748 1.00 89.06 77 SER A N 1
ATOM 630 C CA . SER A 1 77 ? 0.475 -11.233 -13.921 1.00 89.06 77 SER A CA 1
ATOM 631 C C . SER A 1 77 ? -0.248 -10.541 -12.774 1.00 89.06 77 SER A C 1
ATOM 633 O O . SER A 1 77 ? 0.381 -9.820 -11.997 1.00 89.06 77 SER A O 1
ATOM 635 N N . ASP A 1 78 ? -1.553 -10.773 -12.661 1.00 93.88 78 ASP A N 1
ATOM 636 C CA . ASP A 1 78 ? -2.380 -10.167 -11.621 1.00 93.88 78 ASP A CA 1
ATOM 637 C C . ASP A 1 78 ? -2.176 -10.833 -10.256 1.00 93.88 78 ASP A C 1
ATOM 639 O O . ASP A 1 78 ? -1.937 -12.037 -10.137 1.00 93.88 78 ASP A O 1
ATOM 643 N N . ILE A 1 79 ? -2.296 -10.016 -9.216 1.00 92.81 79 ILE A N 1
ATOM 644 C CA . ILE A 1 79 ? -2.163 -10.374 -7.810 1.00 92.81 79 ILE A CA 1
ATOM 645 C C . ILE A 1 79 ? -3.428 -9.881 -7.105 1.00 92.81 79 ILE A C 1
ATOM 647 O O . ILE A 1 79 ? -3.752 -8.698 -7.168 1.00 92.81 79 ILE A O 1
ATOM 651 N N . ASP A 1 80 ? -4.129 -10.777 -6.415 1.00 94.44 80 ASP A N 1
ATOM 652 C CA . ASP A 1 80 ? -5.181 -10.451 -5.443 1.00 94.44 80 ASP A CA 1
ATOM 653 C C . ASP A 1 80 ? -5.106 -11.505 -4.334 1.00 94.44 80 ASP A C 1
ATOM 655 O O . ASP A 1 80 ? -5.539 -12.645 -4.506 1.00 94.44 80 ASP A O 1
ATOM 659 N N . LEU A 1 81 ? -4.434 -11.155 -3.237 1.00 92.12 81 LEU A N 1
ATOM 660 C CA . LEU A 1 81 ? 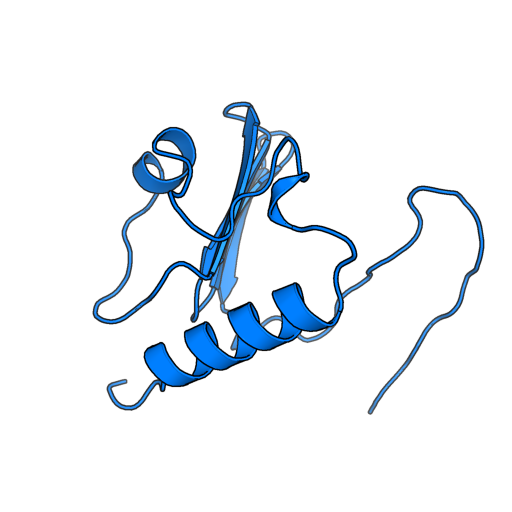-4.096 -12.075 -2.154 1.00 92.12 81 LEU A CA 1
ATOM 661 C C . LEU A 1 81 ? 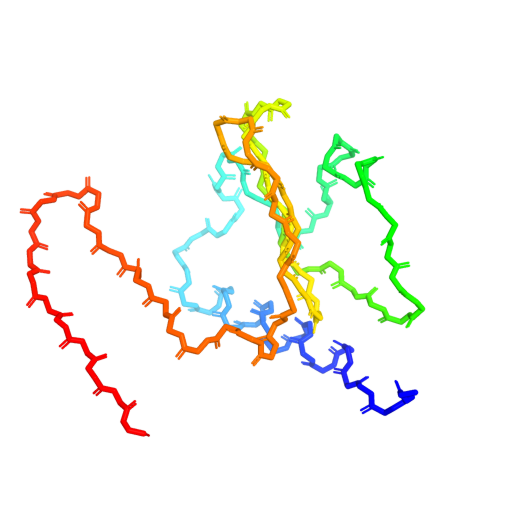-4.569 -11.505 -0.823 1.00 92.12 81 LEU A C 1
ATOM 663 O O . LEU A 1 81 ? -4.157 -10.409 -0.438 1.00 92.12 81 LEU A O 1
ATOM 667 N N . ALA A 1 82 ? -5.392 -12.255 -0.091 1.00 91.88 82 ALA A N 1
ATOM 668 C CA . ALA A 1 82 ? -5.820 -11.849 1.240 1.00 91.88 82 ALA A CA 1
ATOM 669 C C . ALA A 1 82 ? -4.616 -11.746 2.186 1.00 91.88 82 ALA A C 1
ATOM 671 O O . ALA A 1 82 ? -3.728 -12.593 2.189 1.00 91.88 82 ALA A O 1
ATOM 672 N N . ALA A 1 83 ? -4.604 -10.724 3.040 1.00 88.38 83 ALA A N 1
ATOM 673 C CA . ALA A 1 83 ? -3.519 -10.493 3.989 1.00 88.38 83 ALA A CA 1
ATOM 674 C C . ALA A 1 83 ? -3.361 -11.653 4.986 1.00 88.38 83 ALA A C 1
ATOM 676 O O . ALA A 1 83 ? -2.266 -11.889 5.481 1.00 88.38 83 ALA A O 1
ATOM 677 N N . THR A 1 84 ? -4.440 -12.393 5.258 1.00 88.06 84 THR A N 1
ATOM 678 C CA . THR A 1 84 ? -4.427 -13.604 6.095 1.00 88.06 84 THR A CA 1
ATOM 679 C C . THR A 1 84 ? -3.734 -14.791 5.445 1.00 88.06 84 THR A C 1
ATOM 681 O O . THR A 1 84 ? -3.307 -15.695 6.155 1.00 88.06 84 THR A O 1
ATOM 684 N N . ASP A 1 85 ? -3.639 -14.796 4.117 1.00 87.19 85 ASP A N 1
ATOM 685 C CA . ASP A 1 85 ? -3.054 -15.894 3.348 1.00 87.19 85 ASP A CA 1
ATOM 686 C C . ASP A 1 85 ? -1.546 -15.683 3.138 1.00 87.19 85 ASP A C 1
ATOM 688 O O . ASP A 1 85 ? -0.851 -16.558 2.623 1.00 87.19 85 ASP A O 1
ATOM 692 N N . ILE A 1 86 ? -1.019 -14.529 3.564 1.00 80.12 86 ILE A N 1
ATOM 693 C CA . ILE A 1 86 ? 0.412 -14.234 3.577 1.00 80.12 86 ILE A CA 1
ATOM 694 C C . ILE A 1 86 ? 1.030 -14.973 4.766 1.00 80.12 86 ILE A C 1
ATOM 696 O O . ILE A 1 86 ? 1.027 -14.487 5.896 1.00 80.12 86 ILE A O 1
ATOM 700 N N . SER A 1 87 ? 1.537 -16.176 4.509 1.00 76.25 87 SER A N 1
ATOM 701 C CA . SER A 1 87 ? 2.174 -17.020 5.526 1.00 76.25 87 SER A CA 1
ATOM 702 C C . SER A 1 87 ? 3.680 -16.792 5.661 1.00 76.25 87 SER A C 1
ATOM 704 O O . SER A 1 87 ? 4.254 -17.119 6.693 1.00 76.25 87 SER A O 1
ATOM 706 N N . ASP A 1 88 ? 4.324 -16.288 4.607 1.00 70.81 88 ASP A N 1
ATOM 707 C CA . ASP A 1 88 ? 5.770 -16.084 4.519 1.00 70.81 88 ASP A CA 1
ATOM 708 C C . ASP A 1 88 ? 6.050 -14.882 3.604 1.00 70.81 88 ASP A C 1
ATOM 710 O O . ASP A 1 88 ? 5.335 -14.668 2.620 1.00 70.81 88 ASP A O 1
ATOM 714 N N . ASP A 1 89 ? 7.081 -14.104 3.924 1.00 64.69 89 ASP A N 1
ATOM 715 C CA . ASP A 1 89 ? 7.594 -13.034 3.071 1.00 64.69 89 ASP A CA 1
ATOM 716 C C . ASP A 1 89 ? 9.099 -13.216 2.890 1.00 64.69 89 ASP A C 1
ATOM 718 O O . ASP A 1 89 ? 9.875 -13.280 3.845 1.00 64.69 89 ASP A O 1
ATOM 722 N N . ARG A 1 90 ? 9.529 -13.251 1.629 1.00 59.78 90 ARG A N 1
ATOM 723 C CA . ARG A 1 90 ? 10.947 -13.272 1.277 1.00 59.78 90 ARG A CA 1
ATOM 724 C C . ARG A 1 90 ? 11.397 -11.866 0.940 1.00 59.78 90 ARG A C 1
ATOM 726 O O . ARG A 1 90 ? 11.570 -11.507 -0.226 1.00 59.78 90 ARG A O 1
ATOM 733 N N . PHE A 1 91 ? 11.661 -11.087 1.981 1.00 54.94 91 PHE A N 1
ATOM 734 C CA . PHE A 1 91 ? 12.267 -9.776 1.827 1.00 54.94 91 PHE A CA 1
ATOM 735 C C . PHE A 1 91 ? 13.796 -9.874 1.835 1.00 54.94 91 PHE A C 1
ATOM 737 O O . PHE A 1 91 ? 14.427 -10.020 2.878 1.00 54.94 91 PHE A O 1
ATOM 744 N N . GLY A 1 92 ? 14.406 -9.750 0.654 1.00 44.53 92 GLY A N 1
ATOM 745 C CA . GLY A 1 92 ? 15.856 -9.616 0.516 1.00 44.53 92 GLY A CA 1
ATOM 746 C C . GLY A 1 92 ? 16.499 -10.674 -0.371 1.00 44.53 92 GLY A C 1
ATOM 747 O O . GLY A 1 92 ? 16.786 -11.777 0.068 1.00 44.53 92 GLY A O 1
ATOM 748 N N . ASN A 1 93 ? 16.797 -10.293 -1.618 1.00 41.94 93 ASN A N 1
ATOM 749 C CA . ASN A 1 93 ? 18.049 -10.671 -2.289 1.00 41.94 93 ASN A CA 1
ATOM 750 C C . ASN A 1 93 ? 18.344 -9.848 -3.561 1.00 41.94 93 ASN A C 1
ATOM 752 O O . ASN A 1 93 ? 19.037 -10.303 -4.464 1.00 41.94 93 ASN A O 1
ATOM 756 N N . PHE A 1 94 ? 17.902 -8.587 -3.643 1.00 48.47 94 PHE A N 1
ATOM 757 C CA . PHE A 1 94 ? 18.200 -7.730 -4.807 1.00 48.47 94 PHE A CA 1
ATOM 758 C C . PHE A 1 94 ? 19.683 -7.320 -4.938 1.00 48.47 94 PHE A C 1
ATOM 760 O O . PHE A 1 94 ? 20.054 -6.653 -5.900 1.00 48.47 94 PHE A O 1
ATOM 767 N N . LYS A 1 95 ? 20.545 -7.702 -3.984 1.00 44.16 95 LYS A N 1
ATOM 768 C CA . LYS A 1 95 ? 21.990 -7.412 -4.001 1.00 44.16 95 LYS A CA 1
ATOM 769 C C . LYS A 1 95 ? 22.895 -8.651 -3.946 1.00 44.16 95 LYS A C 1
ATOM 771 O O . LYS A 1 95 ? 24.104 -8.477 -3.858 1.00 44.16 95 LYS A O 1
ATOM 776 N N . GLY A 1 96 ? 22.352 -9.872 -4.010 1.00 39.81 96 GLY A N 1
ATOM 777 C CA . GLY A 1 96 ? 23.161 -11.102 -4.046 1.00 39.81 96 GLY A CA 1
ATOM 778 C C . GLY A 1 96 ? 24.036 -11.346 -2.808 1.00 39.81 96 GLY A C 1
ATOM 779 O O . GLY A 1 96 ? 25.081 -11.980 -2.922 1.00 39.81 96 GLY A O 1
ATOM 780 N N . TYR A 1 97 ? 23.636 -10.844 -1.636 1.00 40.72 97 TYR A N 1
ATOM 781 C CA . TYR A 1 97 ? 24.329 -11.097 -0.374 1.00 40.72 97 TYR A CA 1
ATOM 782 C C . TYR A 1 97 ? 23.346 -11.631 0.670 1.00 40.72 97 TYR A C 1
ATOM 784 O O . TYR A 1 97 ? 22.537 -10.869 1.191 1.00 40.72 97 TYR A O 1
ATOM 792 N N . GLY A 1 98 ? 23.512 -12.907 1.027 1.00 39.62 98 GLY A N 1
ATOM 793 C CA . GLY A 1 98 ? 23.093 -13.460 2.315 1.00 39.62 98 GLY A CA 1
ATOM 794 C C . GLY A 1 98 ? 21.811 -14.286 2.287 1.00 39.62 98 GLY A C 1
ATOM 795 O O . GLY A 1 98 ? 20.722 -13.754 2.461 1.00 39.62 98 GLY A O 1
ATOM 796 N N . ASP A 1 99 ? 21.972 -15.607 2.188 1.00 40.38 99 ASP A N 1
ATOM 797 C CA . ASP A 1 99 ? 20.986 -16.624 2.579 1.00 40.38 99 ASP A CA 1
ATOM 798 C C . ASP A 1 99 ? 20.730 -16.600 4.100 1.00 40.38 99 ASP A C 1
ATOM 800 O O . ASP A 1 99 ? 21.036 -17.549 4.821 1.00 40.38 99 ASP A O 1
ATOM 804 N N . ALA A 1 100 ? 20.191 -15.503 4.628 1.00 40.22 100 ALA A N 1
ATOM 805 C CA . ALA A 1 100 ? 19.663 -15.490 5.985 1.00 40.22 100 ALA A CA 1
ATOM 806 C C . ALA A 1 100 ? 18.180 -15.870 5.931 1.00 40.22 100 ALA A C 1
ATOM 808 O O . ALA A 1 100 ? 17.299 -15.014 5.962 1.00 40.22 100 ALA A O 1
ATOM 809 N N . GLN A 1 101 ? 17.911 -17.173 5.827 1.00 37.69 101 GLN A N 1
ATOM 810 C CA . GLN A 1 101 ? 16.581 -17.702 6.115 1.00 37.69 101 GLN A CA 1
ATOM 811 C C . GLN A 1 101 ? 16.260 -17.418 7.583 1.00 37.69 101 GLN A C 1
ATOM 813 O O . GLN A 1 101 ? 17.003 -17.820 8.478 1.00 37.69 101 GLN A O 1
ATOM 818 N N . THR A 1 102 ? 15.165 -16.707 7.828 1.00 36.22 102 THR A N 1
ATOM 819 C CA . THR A 1 102 ? 14.564 -16.621 9.157 1.00 36.22 102 THR A CA 1
ATOM 820 C C . THR A 1 102 ? 13.296 -17.457 9.123 1.00 36.22 102 THR A C 1
ATOM 822 O O . THR A 1 102 ? 12.269 -17.004 8.637 1.00 36.22 102 THR A O 1
ATOM 825 N N . GLU A 1 103 ? 13.394 -18.699 9.597 1.00 30.11 103 GLU A N 1
ATOM 826 C CA . GLU A 1 103 ? 12.225 -19.483 9.995 1.00 30.11 103 GLU A CA 1
ATOM 827 C C . GLU A 1 103 ? 11.711 -18.944 11.332 1.00 30.11 103 GLU A C 1
ATOM 829 O O . GLU A 1 103 ? 12.474 -18.815 12.295 1.00 30.11 103 GLU A O 1
ATOM 834 N N . VAL A 1 104 ? 10.410 -18.683 11.418 1.00 35.25 104 VAL A N 1
ATOM 835 C CA . VAL A 1 104 ? 9.709 -18.586 12.699 1.00 35.25 104 VAL A CA 1
ATOM 836 C C . VAL A 1 104 ? 8.491 -19.500 12.620 1.00 35.25 104 VAL A C 1
ATOM 838 O O . VAL A 1 104 ? 7.689 -19.376 11.699 1.00 35.25 104 VAL A O 1
ATOM 841 N N . MET A 1 105 ? 8.432 -20.447 13.561 1.00 30.98 105 MET A N 1
ATOM 842 C CA . MET A 1 105 ? 7.340 -21.411 13.756 1.00 30.98 105 MET A CA 1
ATOM 843 C C . MET A 1 105 ? 6.016 -20.744 14.122 1.00 30.98 105 MET A C 1
ATOM 845 O O . MET A 1 105 ? 6.058 -19.737 14.868 1.00 30.98 105 MET A O 1
#

pLDDT: mean 84.05, std 19.64, range [30.11, 97.56]